Protein AF-A0AAX6F4Q5-F1 (afdb_monomer)

pLDDT: mean 79.51, std 13.29, range [35.69, 92.69]

Mean predicted aligned error: 9.05 Å

Organism: Iris pallida (NCBI:txid29817)

Sequence (164 aa):
MAPLVPSSQPWVEKYRPRQVKDVAHQEEVVRVLTNTLETANCPHMLFYGPPGTGKTTTALAIAHQLFGPELYRSRVLELNASDDRGINVVRTKIKDFAGVQVAISGAHQGYPCPPFKIIILDEADSMTEDAQNALRRTMETHSKVTRFFFHLQLYQQDYRATSF

Solvent-accessible surface area (backbone atoms only — not comparable to full-atom values): 9710 Å² total; per-residue (Å²): 138,86,84,76,82,80,76,89,64,55,64,73,69,74,67,50,45,63,44,52,87,61,53,78,96,40,68,68,60,36,52,56,50,51,54,28,60,74,66,57,62,65,70,70,44,79,37,72,43,57,84,90,73,48,52,70,45,46,57,50,10,48,50,39,55,31,39,31,87,80,42,27,75,82,34,46,46,81,43,51,39,71,78,55,73,41,62,66,54,52,54,48,55,51,50,55,60,59,66,58,81,78,89,68,67,46,77,54,98,91,16,54,24,49,70,53,30,40,38,37,33,36,45,50,76,65,49,52,68,71,45,52,59,56,44,52,57,50,48,68,76,35,50,82,46,34,30,48,37,37,32,36,71,48,66,89,79,79,84,74,77,72,79,130

Foldseek 3Di:
DDDDDDPPDPVCVVQLDQALVSQPPCVVLSVVLVVCQVVVPDAAAEQEDAPPNCRVSNVNNSLCQAQPPPCSVLQEAEDECVVQVDLVSLLVVLLVSLPDFDPDAQDDPNGHHHQAGEYEYEQCVPDDPVSVVSVVVVCVVSVVHYHYYYYHHDDPPPPPPPDD

Secondary structure (DSSP, 8-state):
----------HHHHT---SGGGSTT-HHHHHHHHHHHHHT----EEEEESTTSSHHHHHHHHHHHHHHHHHHHHHEEEEETTTS--HHHHHHHHHHHHHS-----EEETTEEE-S-EEEEEETGGGS-HHHHHHHHHHHHHHTTTEEEEEEEE-----------

Radius of gyration: 17.91 Å; Cα contacts (8 Å, |Δi|>4): 205; chains: 1; bounding box: 63×55×36 Å

Structure (mmCIF, N/CA/C/O backbone):
data_AF-A0AAX6F4Q5-F1
#
_entry.id   AF-A0AAX6F4Q5-F1
#
loop_
_atom_site.group_PDB
_atom_site.id
_atom_site.type_symbol
_atom_site.label_atom_id
_atom_site.label_alt_id
_atom_site.label_comp_id
_atom_site.label_asym_id
_atom_site.label_entity_id
_atom_site.label_seq_id
_atom_site.pdbx_PDB_ins_code
_atom_site.Cartn_x
_atom_site.Cartn_y
_atom_site.Cartn_z
_atom_site.occupancy
_atom_site.B_iso_or_equiv
_atom_site.auth_seq_id
_atom_site.auth_comp_id
_atom_site.auth_asym_id
_atom_site.auth_atom_id
_atom_site.pdbx_PDB_model_num
ATOM 1 N N . MET A 1 1 ? 21.944 -40.383 -3.863 1.00 40.75 1 MET A N 1
ATOM 2 C CA . MET A 1 1 ? 21.969 -39.517 -2.666 1.00 40.75 1 MET A CA 1
ATOM 3 C C . MET A 1 1 ? 21.110 -38.304 -2.986 1.00 40.75 1 MET A C 1
ATOM 5 O O . MET A 1 1 ? 21.577 -37.412 -3.676 1.00 40.75 1 MET A O 1
ATOM 9 N N . ALA A 1 2 ? 19.819 -38.358 -2.654 1.00 45.97 2 ALA A N 1
ATOM 10 C CA . ALA A 1 2 ? 18.852 -37.314 -2.997 1.00 45.97 2 ALA A CA 1
ATOM 11 C C . ALA A 1 2 ? 18.654 -36.381 -1.793 1.00 45.97 2 ALA A C 1
ATOM 13 O O . ALA A 1 2 ? 18.316 -36.879 -0.718 1.00 45.97 2 ALA A O 1
ATOM 14 N N . PRO A 1 3 ? 18.860 -35.066 -1.941 1.00 54.22 3 PRO A N 1
ATOM 15 C CA . PRO A 1 3 ? 18.475 -34.089 -0.926 1.00 54.22 3 PRO A CA 1
ATOM 16 C C . PRO A 1 3 ? 17.393 -33.164 -1.568 1.00 54.22 3 PRO A C 1
ATOM 18 O O . PRO A 1 3 ? 17.427 -32.929 -2.770 1.00 54.22 3 PRO A O 1
ATOM 21 N N . LEU A 1 4 ? 16.348 -32.615 -0.944 1.00 52.50 4 LEU A N 1
ATOM 22 C CA . LEU A 1 4 ? 15.902 -32.414 0.433 1.00 52.50 4 LEU A CA 1
ATOM 23 C C . LEU A 1 4 ? 14.371 -32.210 0.387 1.00 52.50 4 LEU A C 1
ATOM 25 O O . LEU A 1 4 ? 13.851 -31.726 -0.613 1.00 52.50 4 LEU A O 1
ATOM 29 N N . VAL A 1 5 ? 13.693 -32.577 1.477 1.00 56.72 5 VAL A N 1
ATOM 30 C CA . VAL A 1 5 ? 12.383 -32.110 1.986 1.00 56.72 5 VAL A CA 1
ATOM 31 C C . VAL A 1 5 ? 11.554 -31.221 1.029 1.00 56.72 5 VAL A C 1
ATOM 33 O O . VAL A 1 5 ? 11.978 -30.098 0.746 1.00 56.72 5 VAL A O 1
ATOM 36 N N . PRO A 1 6 ? 10.343 -31.631 0.587 1.00 54.91 6 PRO A N 1
ATOM 37 C CA . PRO A 1 6 ? 9.461 -30.707 -0.116 1.00 54.91 6 PRO A CA 1
ATOM 38 C C . PRO A 1 6 ? 9.148 -29.564 0.847 1.00 54.91 6 PRO A C 1
ATOM 40 O O . PRO A 1 6 ? 8.650 -29.813 1.946 1.00 54.91 6 PRO A O 1
ATOM 43 N N . SER A 1 7 ? 9.473 -28.322 0.473 1.00 62.22 7 SER A N 1
ATOM 44 C CA . SER A 1 7 ? 9.032 -27.175 1.259 1.00 62.22 7 SER A CA 1
ATOM 45 C C . SER A 1 7 ? 7.522 -27.319 1.422 1.00 62.22 7 SER A C 1
ATOM 47 O O . SER A 1 7 ? 6.782 -27.413 0.440 1.00 62.22 7 SER A O 1
ATOM 49 N N . SER A 1 8 ? 7.051 -27.421 2.663 1.00 75.56 8 SER A N 1
ATOM 50 C CA . SER A 1 8 ? 5.633 -27.570 2.999 1.00 75.56 8 SER A CA 1
ATOM 51 C C . SER A 1 8 ? 4.881 -26.254 2.775 1.00 75.56 8 SER A C 1
ATOM 53 O O . SER A 1 8 ? 4.042 -25.858 3.580 1.00 75.56 8 SER A O 1
ATOM 55 N N . GLN A 1 9 ? 5.249 -25.519 1.724 1.00 76.81 9 GLN A N 1
ATOM 56 C CA . GLN A 1 9 ? 4.673 -24.238 1.388 1.00 76.81 9 GLN A CA 1
ATOM 57 C C . GLN A 1 9 ? 3.264 -24.486 0.840 1.00 76.81 9 GLN A C 1
ATOM 59 O O . GLN A 1 9 ? 3.116 -25.207 -0.157 1.00 76.81 9 GLN A O 1
ATOM 64 N N . PRO A 1 10 ? 2.230 -23.889 1.457 1.00 84.56 10 PRO A N 1
ATOM 65 C CA . PRO A 1 10 ? 0.877 -23.952 0.934 1.00 84.56 10 PRO A CA 1
ATOM 66 C C . PRO A 1 10 ? 0.851 -23.498 -0.526 1.00 84.56 10 PRO A C 1
ATOM 68 O O . PRO A 1 10 ? 1.516 -22.528 -0.900 1.00 84.56 10 PRO A O 1
ATOM 71 N N . TRP A 1 11 ? 0.070 -24.180 -1.363 1.00 85.00 11 TRP A N 1
ATOM 72 C CA . TRP A 1 11 ? -0.013 -23.855 -2.791 1.00 85.00 11 TRP A CA 1
ATOM 73 C C . TRP A 1 11 ? -0.468 -22.417 -3.034 1.00 85.00 11 TRP A C 1
ATOM 75 O O . TRP A 1 11 ? -0.004 -21.785 -3.976 1.00 85.00 11 TRP A O 1
ATOM 85 N N . VAL A 1 12 ? -1.294 -21.884 -2.135 1.00 82.12 12 VAL A N 1
ATOM 86 C CA . VAL A 1 12 ? -1.736 -20.485 -2.142 1.00 82.12 12 VAL A CA 1
ATOM 87 C C . VAL A 1 12 ? -0.547 -19.520 -2.183 1.00 82.12 12 VAL A C 1
ATOM 89 O O . VAL A 1 12 ? -0.541 -18.596 -2.987 1.00 82.12 12 VAL A O 1
ATOM 92 N N . GLU A 1 13 ? 0.499 -19.772 -1.392 1.00 79.88 13 GLU A N 1
ATOM 93 C CA . GLU A 1 13 ? 1.709 -18.942 -1.394 1.00 79.88 13 GLU A CA 1
ATOM 94 C C . GLU A 1 13 ? 2.645 -19.276 -2.551 1.00 79.88 13 GLU A C 1
ATOM 96 O O . GLU A 1 13 ? 3.282 -18.393 -3.124 1.00 79.88 13 GLU A O 1
ATOM 101 N N . LYS A 1 14 ? 2.723 -20.558 -2.920 1.00 82.19 14 LYS A N 1
ATOM 102 C CA . LYS A 1 14 ? 3.579 -21.016 -4.018 1.00 82.19 14 LYS A CA 1
ATOM 103 C C . LYS A 1 14 ? 3.162 -20.415 -5.364 1.00 82.19 14 LYS A C 1
ATOM 105 O O . LYS A 1 14 ? 4.028 -20.061 -6.161 1.00 82.19 14 LYS A O 1
ATOM 110 N N . TYR A 1 15 ? 1.857 -20.316 -5.606 1.00 83.00 15 TYR A N 1
ATOM 111 C CA . TYR A 1 15 ? 1.275 -19.810 -6.850 1.00 83.00 15 TYR A CA 1
ATOM 112 C C . TYR A 1 15 ? 0.780 -18.365 -6.740 1.00 83.00 15 TYR A C 1
ATOM 114 O O . TYR A 1 15 ? 0.134 -17.888 -7.669 1.00 83.00 15 TYR A O 1
ATOM 122 N N . ARG A 1 16 ? 1.086 -17.655 -5.642 1.00 84.12 16 ARG A N 1
ATOM 123 C CA . ARG A 1 16 ? 0.735 -16.241 -5.477 1.00 84.12 16 ARG A CA 1
ATOM 124 C C . ARG A 1 16 ? 1.338 -15.426 -6.641 1.00 84.12 16 ARG A C 1
ATOM 126 O O . ARG A 1 16 ? 2.566 -15.416 -6.784 1.00 84.12 16 ARG A O 1
ATOM 133 N N . PRO A 1 17 ? 0.511 -14.748 -7.459 1.00 84.19 17 PRO A N 1
ATOM 134 C CA . PRO A 1 17 ? 0.971 -13.895 -8.552 1.00 84.19 17 PRO A CA 1
ATOM 135 C C . PRO A 1 17 ? 2.052 -12.900 -8.116 1.00 84.19 17 PRO A C 1
ATOM 137 O O . PRO A 1 17 ? 1.918 -12.241 -7.085 1.00 84.19 17 PRO A O 1
ATOM 140 N N . ARG A 1 18 ? 3.125 -12.789 -8.910 1.00 81.50 18 ARG A N 1
ATOM 141 C CA . ARG A 1 18 ? 4.235 -11.843 -8.665 1.00 81.50 18 ARG A CA 1
ATOM 142 C C . ARG A 1 18 ? 4.242 -10.665 -9.629 1.00 81.50 18 ARG A C 1
ATOM 144 O O . ARG A 1 18 ? 4.909 -9.669 -9.367 1.00 81.50 18 ARG A O 1
ATOM 151 N N . GLN A 1 19 ? 3.535 -10.789 -10.747 1.00 84.62 19 GLN A N 1
ATOM 152 C CA . GLN A 1 19 ? 3.384 -9.740 -11.742 1.00 84.62 19 GLN A CA 1
ATOM 153 C C . GLN A 1 19 ? 1.919 -9.344 -11.829 1.00 84.62 19 GLN A C 1
ATOM 155 O O . GLN A 1 19 ? 1.036 -10.187 -11.686 1.00 84.62 19 GLN A O 1
ATOM 160 N N . VAL A 1 20 ? 1.660 -8.070 -12.119 1.00 83.44 20 VAL A N 1
ATOM 161 C CA . VAL A 1 20 ? 0.289 -7.569 -12.285 1.00 83.44 20 VAL A CA 1
ATOM 162 C C . VAL A 1 20 ? -0.451 -8.347 -13.380 1.00 83.44 20 VAL A C 1
ATOM 164 O O . VAL A 1 20 ? -1.611 -8.693 -13.207 1.00 83.44 20 VAL A O 1
ATOM 167 N N . LYS A 1 21 ? 0.239 -8.726 -14.462 1.00 84.06 21 LYS A N 1
ATOM 168 C CA . LYS A 1 21 ? -0.327 -9.527 -15.562 1.00 84.06 21 LYS A CA 1
ATOM 169 C C . LYS A 1 21 ? -0.772 -10.942 -15.160 1.00 84.06 21 LYS A C 1
ATOM 171 O O . LYS A 1 21 ? -1.552 -11.553 -15.879 1.00 84.06 21 LYS A O 1
ATOM 176 N N . ASP A 1 22 ? -0.244 -11.467 -14.054 1.00 83.75 22 ASP A N 1
ATOM 1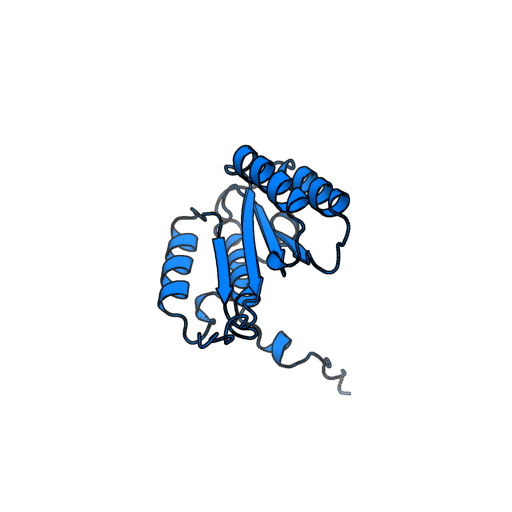77 C CA . ASP A 1 22 ? -0.547 -12.818 -13.572 1.00 83.75 22 ASP A CA 1
ATOM 178 C C . ASP A 1 22 ? -1.825 -12.825 -12.701 1.00 83.75 22 ASP A C 1
ATOM 180 O O . ASP A 1 22 ? -2.282 -13.884 -12.270 1.00 83.75 22 ASP A O 1
ATOM 184 N N . VAL A 1 23 ? -2.406 -11.649 -12.417 1.00 81.94 23 VAL A N 1
ATOM 185 C CA . VAL A 1 23 ? -3.674 -11.513 -11.692 1.00 81.94 23 VAL A CA 1
ATOM 186 C C . VAL A 1 23 ? -4.826 -11.884 -12.627 1.00 81.94 23 VAL A C 1
ATOM 188 O O . VAL A 1 23 ? -5.130 -11.182 -13.590 1.00 81.94 23 VAL A O 1
ATOM 191 N N . ALA A 1 24 ? -5.475 -13.012 -12.343 1.00 76.19 24 ALA A N 1
ATOM 192 C CA . ALA A 1 24 ? -6.562 -13.524 -13.164 1.00 76.19 24 ALA A CA 1
ATOM 193 C C . ALA A 1 24 ? -7.853 -12.694 -13.019 1.00 76.19 24 ALA A C 1
ATOM 195 O O . ALA A 1 24 ? -8.189 -12.219 -11.935 1.00 76.19 24 ALA A O 1
ATOM 196 N N . HIS A 1 25 ? -8.614 -12.596 -14.114 1.00 69.81 25 HIS A N 1
ATOM 197 C CA . HIS A 1 25 ? -9.995 -12.085 -14.156 1.00 69.81 25 HIS A CA 1
ATOM 198 C C . HIS A 1 25 ? -10.209 -10.621 -13.719 1.00 69.81 25 HIS A C 1
ATOM 200 O O .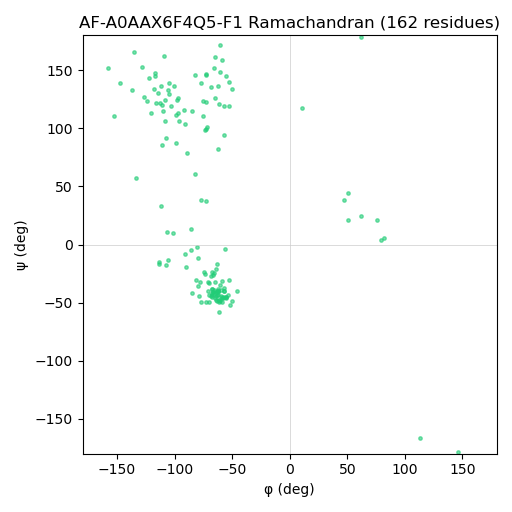 HIS A 1 25 ? -11.317 -10.254 -13.335 1.00 69.81 25 HIS A O 1
ATOM 206 N N . GLN A 1 26 ? -9.184 -9.765 -13.807 1.00 77.56 26 GLN A N 1
ATOM 207 C CA . GLN A 1 26 ? -9.291 -8.331 -13.495 1.00 77.56 26 GLN A CA 1
ATOM 208 C C . GLN A 1 26 ? -8.636 -7.453 -14.573 1.00 77.56 26 GLN A C 1
ATOM 210 O O . GLN A 1 26 ? -7.738 -6.666 -14.289 1.00 77.56 26 GLN A O 1
ATOM 215 N N . GLU A 1 27 ? -9.077 -7.578 -15.827 1.00 79.81 27 GLU A N 1
ATOM 216 C CA . GLU A 1 27 ? -8.443 -6.913 -16.982 1.00 79.81 27 GLU A CA 1
ATOM 217 C C . GLU A 1 27 ? -8.359 -5.386 -16.848 1.00 79.81 27 GLU A C 1
ATOM 219 O O . GLU A 1 27 ? -7.344 -4.782 -17.192 1.00 79.81 27 GLU A O 1
ATOM 224 N N . GLU A 1 28 ? -9.400 -4.749 -16.312 1.00 83.44 28 GLU A N 1
ATOM 225 C CA . GLU A 1 28 ? -9.406 -3.302 -16.100 1.00 83.44 28 GLU A CA 1
ATOM 226 C C . GLU A 1 28 ? -8.400 -2.865 -15.030 1.00 83.44 28 GLU A C 1
ATOM 228 O O . GLU A 1 28 ? -7.652 -1.910 -15.244 1.00 83.44 28 GLU A O 1
ATOM 233 N N . VAL A 1 29 ? -8.334 -3.591 -13.911 1.00 83.88 29 VAL A N 1
ATOM 234 C CA . VAL A 1 29 ? -7.375 -3.321 -12.833 1.00 83.88 29 VAL A CA 1
ATOM 235 C C . VAL A 1 29 ? -5.958 -3.510 -13.363 1.00 83.88 29 VAL A C 1
ATOM 237 O O . VAL A 1 29 ? -5.135 -2.607 -13.242 1.00 83.88 29 VAL A O 1
ATOM 240 N N . VAL A 1 30 ? -5.695 -4.628 -14.043 1.00 85.38 30 VAL A N 1
ATOM 241 C CA . VAL A 1 30 ? -4.402 -4.908 -14.680 1.00 85.38 30 VAL A CA 1
ATOM 242 C C . VAL A 1 30 ? -4.014 -3.787 -15.641 1.00 85.38 30 VAL A C 1
ATOM 244 O O . VAL A 1 30 ? -2.892 -3.298 -15.571 1.00 85.38 30 VAL A O 1
ATOM 247 N N . ARG A 1 31 ? -4.938 -3.305 -16.479 1.00 85.94 31 ARG A N 1
ATOM 248 C CA . ARG A 1 31 ? -4.686 -2.198 -17.413 1.00 85.94 31 ARG A CA 1
ATOM 249 C C . ARG A 1 31 ? -4.304 -0.900 -16.696 1.00 85.94 31 ARG A C 1
ATOM 251 O O . ARG A 1 31 ? -3.311 -0.273 -17.059 1.00 85.94 31 ARG A O 1
ATOM 258 N N . VAL A 1 32 ? -5.066 -0.491 -15.679 1.00 86.44 32 VAL A N 1
ATOM 259 C CA . VAL A 1 32 ? -4.789 0.739 -14.907 1.00 86.44 32 VAL A CA 1
ATOM 260 C C . VAL A 1 32 ? -3.442 0.647 -14.189 1.00 86.44 32 VAL A C 1
ATOM 262 O O . VAL A 1 32 ? -2.670 1.611 -14.158 1.00 86.44 32 VAL A O 1
ATOM 265 N N . LEU A 1 33 ? -3.134 -0.522 -13.636 1.00 86.25 33 LEU A N 1
ATOM 266 C CA . LEU A 1 33 ? -1.884 -0.768 -12.932 1.00 86.25 33 LEU A CA 1
ATOM 267 C C . LEU A 1 33 ? -0.683 -0.816 -13.877 1.00 86.25 33 LEU A C 1
ATOM 269 O O . LEU A 1 33 ? 0.342 -0.220 -13.558 1.00 86.25 33 LEU A O 1
ATOM 273 N N . THR A 1 34 ? -0.811 -1.424 -15.056 1.00 86.06 34 THR A N 1
ATOM 274 C CA . THR A 1 34 ? 0.235 -1.384 -16.089 1.00 86.06 34 THR A CA 1
ATOM 275 C C . THR A 1 34 ? 0.546 0.054 -16.498 1.00 86.06 34 THR A C 1
ATOM 277 O O . THR A 1 34 ? 1.705 0.459 -16.463 1.00 86.06 34 THR A O 1
ATOM 280 N N . ASN A 1 35 ? -0.477 0.878 -16.747 1.00 86.44 35 ASN A N 1
ATOM 281 C CA . ASN A 1 35 ? -0.275 2.300 -17.053 1.00 86.44 35 ASN A CA 1
ATOM 282 C C . ASN A 1 35 ? 0.417 3.049 -15.898 1.00 86.44 35 ASN A C 1
ATOM 284 O O . ASN A 1 35 ? 1.219 3.962 -16.109 1.00 86.44 35 ASN A O 1
ATOM 288 N N . THR A 1 36 ? 0.119 2.664 -14.655 1.00 85.12 36 THR A N 1
ATOM 289 C CA . THR A 1 36 ? 0.752 3.241 -13.462 1.00 85.12 36 THR A CA 1
ATOM 290 C C . THR A 1 36 ? 2.240 2.883 -13.375 1.00 85.12 36 THR A C 1
ATOM 292 O O . THR A 1 36 ? 3.052 3.726 -12.986 1.00 85.12 36 THR A O 1
ATOM 295 N N . LEU A 1 37 ? 2.607 1.656 -13.755 1.00 84.50 37 LEU A N 1
ATOM 296 C CA . LEU A 1 37 ? 3.998 1.199 -13.809 1.00 84.50 37 LEU A CA 1
ATOM 297 C C . LEU A 1 37 ? 4.794 1.937 -14.892 1.00 84.50 37 LEU A C 1
ATOM 299 O O . LEU A 1 37 ? 5.929 2.334 -14.642 1.00 84.50 37 LEU A O 1
ATOM 303 N N . GLU A 1 38 ? 4.192 2.164 -16.061 1.00 84.12 38 GLU A N 1
ATOM 304 C CA . GLU A 1 38 ? 4.833 2.862 -17.185 1.00 84.12 38 GLU A CA 1
ATOM 305 C C . GLU A 1 38 ? 5.042 4.353 -16.910 1.00 84.12 38 GLU A C 1
ATOM 307 O O . GLU A 1 38 ? 6.108 4.904 -17.176 1.00 84.12 38 GLU A O 1
ATOM 312 N N . THR A 1 39 ? 4.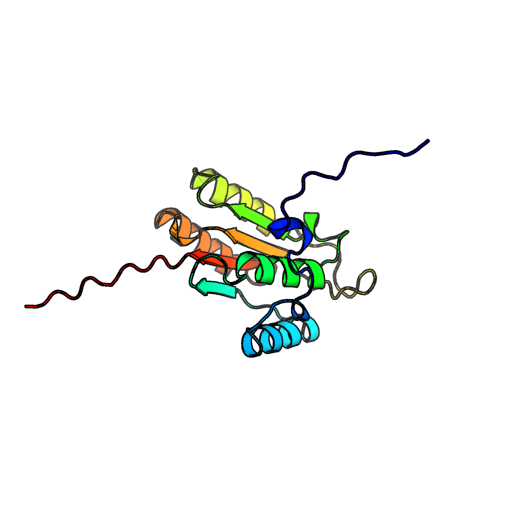033 5.016 -16.341 1.00 82.3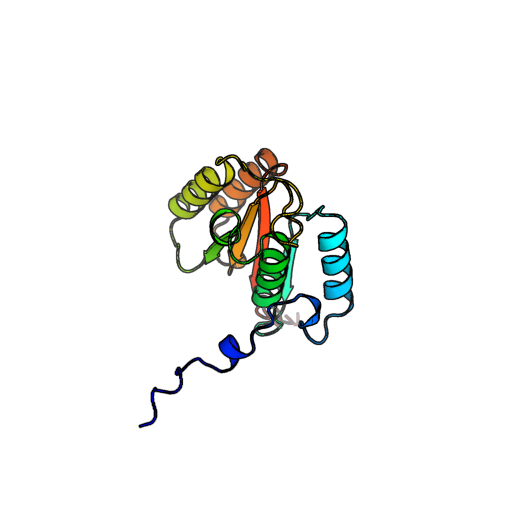8 39 THR A N 1
ATOM 313 C CA . THR A 1 39 ? 4.098 6.455 -16.033 1.00 82.38 39 THR A CA 1
ATOM 314 C C . THR A 1 39 ? 4.862 6.761 -14.747 1.00 82.38 39 THR A C 1
ATOM 316 O O . THR A 1 39 ? 5.136 7.928 -14.463 1.00 82.38 39 THR A O 1
ATOM 319 N N . ALA A 1 40 ? 5.173 5.735 -13.946 1.00 75.56 40 ALA A N 1
ATOM 320 C CA . ALA A 1 40 ? 5.773 5.846 -12.619 1.00 75.56 40 ALA A CA 1
ATOM 321 C C . ALA A 1 40 ? 5.036 6.834 -11.685 1.00 75.56 40 ALA A C 1
ATOM 323 O O . ALA A 1 40 ? 5.597 7.316 -10.698 1.00 75.56 40 ALA A O 1
ATOM 324 N N . ASN A 1 41 ? 3.765 7.134 -11.976 1.00 80.88 41 ASN A N 1
ATOM 325 C CA . ASN A 1 41 ? 2.925 8.042 -11.208 1.00 80.88 41 ASN A CA 1
ATOM 326 C C . ASN A 1 41 ? 1.823 7.248 -10.508 1.00 80.88 41 ASN A C 1
ATOM 328 O O . ASN A 1 41 ? 0.715 7.099 -11.013 1.00 80.88 41 ASN A O 1
ATOM 332 N N . CYS A 1 42 ? 2.142 6.728 -9.326 1.00 85.88 42 CYS A N 1
ATOM 333 C CA . CYS A 1 42 ? 1.247 5.845 -8.588 1.00 85.88 42 CYS A CA 1
ATOM 334 C C . CYS A 1 42 ? 0.423 6.596 -7.542 1.00 85.88 42 CYS A C 1
ATOM 336 O O . CYS A 1 42 ? 0.991 6.945 -6.509 1.00 85.88 42 CYS A O 1
ATOM 338 N N . PRO A 1 43 ? -0.888 6.846 -7.726 1.00 90.12 43 PRO A N 1
ATOM 339 C CA . PRO A 1 43 ? -1.728 7.468 -6.698 1.00 90.12 43 PRO A CA 1
ATOM 340 C C . PRO A 1 43 ? -1.794 6.628 -5.411 1.00 90.12 43 PRO A C 1
ATOM 342 O O . PRO A 1 43 ? -1.305 5.500 -5.351 1.00 90.12 43 PRO A O 1
ATOM 345 N N . HIS A 1 44 ? -2.395 7.188 -4.359 1.00 91.25 44 HIS A N 1
ATOM 346 C CA . HIS A 1 44 ? -2.882 6.355 -3.259 1.00 91.25 44 HIS A CA 1
ATOM 347 C C . HIS A 1 44 ? -3.956 5.409 -3.806 1.00 91.25 44 HIS A C 1
ATOM 349 O O . HIS A 1 44 ? -4.793 5.837 -4.602 1.00 91.25 44 HIS A O 1
ATOM 355 N N . MET A 1 45 ? -3.913 4.138 -3.418 1.00 91.25 45 MET A N 1
ATOM 356 C CA . MET A 1 45 ? -4.809 3.111 -3.953 1.00 91.25 45 MET A CA 1
ATOM 357 C C . MET A 1 45 ? -5.609 2.457 -2.836 1.00 91.25 45 MET A C 1
ATOM 359 O O . MET A 1 45 ? -5.103 2.237 -1.734 1.00 91.25 45 MET A O 1
ATOM 363 N N . LEU A 1 46 ? -6.859 2.134 -3.151 1.00 90.81 46 LEU A N 1
ATOM 364 C CA . LEU A 1 46 ? -7.769 1.415 -2.277 1.00 90.81 46 LEU A CA 1
ATOM 365 C C . LEU A 1 46 ? -8.203 0.127 -2.971 1.00 90.81 46 LEU A C 1
ATOM 367 O O . LEU A 1 46 ? -8.915 0.167 -3.974 1.00 90.81 46 LEU A O 1
ATOM 371 N N . PHE A 1 47 ? -7.784 -1.008 -2.427 1.00 89.00 47 PHE A N 1
ATOM 372 C CA . PHE A 1 47 ? -8.172 -2.332 -2.886 1.00 89.00 47 PHE A CA 1
ATOM 373 C C . PHE A 1 47 ? -9.286 -2.857 -1.981 1.00 89.00 47 PHE A C 1
ATOM 375 O O . PHE A 1 47 ? -9.050 -3.174 -0.817 1.00 89.00 47 PHE A O 1
ATOM 382 N N . TYR A 1 48 ? -10.501 -2.974 -2.510 1.00 88.56 48 TYR A N 1
ATOM 383 C CA . TYR A 1 48 ? -11.668 -3.440 -1.758 1.00 88.56 48 TYR A CA 1
ATOM 384 C C . TYR A 1 48 ? -12.390 -4.575 -2.490 1.00 88.56 48 TYR A C 1
ATOM 386 O O . TYR A 1 48 ? -12.297 -4.706 -3.710 1.00 88.56 48 TYR A O 1
ATOM 394 N N . GLY A 1 49 ? -13.073 -5.438 -1.736 1.00 85.69 49 GLY A N 1
ATOM 395 C CA . GLY A 1 49 ? -13.839 -6.563 -2.283 1.00 85.69 49 GLY A CA 1
ATOM 396 C C . GLY A 1 49 ? -13.854 -7.808 -1.387 1.00 85.69 49 GLY A C 1
ATOM 397 O O . GLY A 1 49 ? -13.253 -7.797 -0.308 1.00 85.69 49 GLY A O 1
ATOM 398 N N . PRO A 1 50 ? -14.511 -8.894 -1.834 1.00 83.25 50 PRO A N 1
ATOM 399 C CA . PRO A 1 50 ? -14.599 -10.150 -1.087 1.00 83.25 50 PRO A CA 1
ATOM 400 C C . PRO A 1 50 ? -13.222 -10.772 -0.781 1.00 83.25 50 PRO A C 1
ATOM 402 O O . PRO A 1 50 ? -12.234 -10.461 -1.460 1.00 83.25 50 PRO A O 1
ATOM 405 N N . PRO A 1 51 ? -13.111 -11.657 0.224 1.00 82.44 51 PRO A N 1
ATOM 406 C CA . PRO A 1 51 ? -11.887 -12.419 0.457 1.00 82.44 51 PRO A CA 1
ATOM 407 C C . PRO A 1 51 ? -11.535 -13.297 -0.752 1.00 82.44 51 PRO A C 1
ATOM 409 O O . PRO A 1 51 ? -12.407 -13.760 -1.482 1.00 82.44 51 PRO A O 1
ATOM 412 N N . GLY A 1 52 ? -10.237 -13.523 -0.975 1.00 81.12 52 GLY A N 1
ATOM 413 C CA . GLY A 1 52 ? -9.755 -14.402 -2.047 1.00 81.12 52 GLY A CA 1
ATOM 414 C C . GLY A 1 52 ? -9.746 -13.800 -3.459 1.00 81.12 52 GLY A C 1
ATOM 415 O O . GLY A 1 52 ? -9.357 -14.486 -4.395 1.00 81.12 52 GLY A O 1
ATOM 416 N N . THR A 1 53 ? -10.092 -12.520 -3.638 1.00 83.31 53 THR A N 1
ATOM 417 C CA . THR A 1 53 ? -10.083 -11.849 -4.958 1.00 83.31 53 THR A CA 1
ATOM 418 C C . THR A 1 53 ? -8.724 -11.266 -5.369 1.00 83.31 53 THR A C 1
ATOM 420 O O . THR A 1 53 ? -8.645 -10.476 -6.303 1.00 83.31 53 THR A O 1
ATOM 423 N N . GLY A 1 54 ? -7.634 -11.618 -4.680 1.00 83.88 54 GLY A N 1
ATOM 424 C CA . GLY A 1 54 ? -6.278 -11.209 -5.074 1.00 83.88 54 GLY A CA 1
ATOM 425 C C . GLY A 1 54 ? -5.911 -9.752 -4.765 1.00 83.88 54 GLY A C 1
ATOM 426 O O . GLY A 1 54 ? -4.976 -9.225 -5.357 1.00 83.88 54 GLY A O 1
ATOM 427 N N . LYS A 1 55 ? -6.601 -9.090 -3.832 1.00 87.94 55 LYS A N 1
ATOM 428 C CA . LYS A 1 55 ? -6.360 -7.681 -3.456 1.00 87.94 55 LYS A CA 1
ATOM 429 C C . LYS A 1 55 ? -4.954 -7.453 -2.892 1.00 87.94 55 LYS A C 1
ATOM 431 O O . LYS A 1 55 ? -4.167 -6.717 -3.485 1.00 87.94 55 LYS A O 1
ATOM 436 N N . THR A 1 56 ? -4.607 -8.167 -1.818 1.00 86.75 56 THR A N 1
ATOM 437 C CA . THR A 1 56 ? -3.263 -8.154 -1.218 1.00 86.75 56 THR A CA 1
ATOM 438 C C . THR A 1 56 ? -2.205 -8.560 -2.241 1.00 86.75 56 THR A C 1
ATOM 440 O O . THR A 1 56 ? -1.193 -7.888 -2.409 1.00 86.75 56 THR A O 1
ATOM 443 N N . THR A 1 57 ? -2.471 -9.621 -3.005 1.00 88.62 57 THR A N 1
ATOM 444 C CA . THR A 1 57 ? -1.595 -10.085 -4.085 1.00 88.62 57 THR A CA 1
ATOM 445 C C . THR A 1 57 ? -1.301 -8.987 -5.106 1.00 88.62 57 THR A C 1
ATOM 447 O O . THR A 1 57 ? -0.148 -8.799 -5.480 1.00 88.62 57 THR A O 1
ATOM 450 N N . THR A 1 58 ? -2.319 -8.245 -5.536 1.00 89.12 58 THR A N 1
ATOM 451 C CA . THR A 1 58 ? -2.184 -7.190 -6.545 1.00 89.12 58 THR A CA 1
ATOM 452 C C . THR A 1 58 ? -1.353 -6.023 -6.015 1.00 89.12 58 THR A C 1
ATOM 454 O O . THR A 1 58 ? -0.425 -5.580 -6.691 1.00 89.12 58 THR A O 1
ATOM 457 N N . ALA A 1 59 ? -1.617 -5.579 -4.781 1.00 89.00 59 ALA A N 1
ATOM 458 C CA . ALA A 1 59 ? -0.841 -4.529 -4.121 1.00 89.00 59 ALA A CA 1
ATOM 459 C C . ALA A 1 59 ? 0.653 -4.896 -4.017 1.00 89.00 59 ALA A C 1
ATOM 461 O O . ALA A 1 59 ? 1.524 -4.096 -4.372 1.00 89.00 59 ALA A O 1
ATOM 462 N N . LEU A 1 60 ? 0.944 -6.132 -3.596 1.00 89.19 60 LEU A N 1
ATOM 463 C CA . LEU A 1 60 ? 2.309 -6.652 -3.486 1.00 89.19 60 LEU A CA 1
ATOM 464 C C . LEU A 1 60 ? 2.980 -6.803 -4.860 1.00 89.19 60 LEU A C 1
ATOM 466 O O . LEU A 1 60 ? 4.151 -6.457 -5.009 1.00 89.19 60 LEU A O 1
ATOM 470 N N . ALA A 1 61 ? 2.255 -7.277 -5.877 1.00 89.00 61 ALA A N 1
ATOM 471 C CA . ALA A 1 61 ? 2.786 -7.456 -7.229 1.00 89.00 61 ALA A CA 1
ATOM 472 C C . ALA A 1 61 ? 3.239 -6.125 -7.853 1.00 89.00 61 ALA A C 1
ATOM 474 O O . ALA A 1 61 ? 4.337 -6.052 -8.405 1.00 89.00 61 ALA A O 1
ATOM 475 N N . ILE A 1 62 ? 2.448 -5.053 -7.709 1.00 89.62 62 ILE A N 1
ATOM 476 C CA . ILE A 1 62 ? 2.838 -3.706 -8.166 1.00 89.62 62 ILE A CA 1
ATOM 477 C C . ILE A 1 62 ? 4.092 -3.238 -7.424 1.00 89.62 62 ILE A C 1
ATOM 479 O O . ILE A 1 62 ? 5.040 -2.758 -8.043 1.00 89.62 62 ILE A O 1
ATOM 483 N N . ALA A 1 63 ? 4.115 -3.385 -6.097 1.00 89.94 63 ALA A N 1
ATOM 484 C CA . ALA A 1 63 ? 5.236 -2.941 -5.277 1.00 89.94 63 ALA A CA 1
ATOM 485 C C . ALA A 1 63 ? 6.537 -3.686 -5.634 1.00 89.94 63 ALA A C 1
ATOM 487 O O . ALA A 1 63 ? 7.604 -3.074 -5.726 1.00 89.94 63 ALA A O 1
ATOM 488 N N . HIS A 1 64 ? 6.446 -4.987 -5.925 1.00 89.19 64 HIS A N 1
ATOM 489 C CA . HIS A 1 64 ? 7.558 -5.775 -6.453 1.00 89.19 64 HIS A CA 1
ATOM 490 C C . HIS A 1 64 ? 8.007 -5.311 -7.841 1.00 89.19 64 HIS A C 1
ATOM 492 O O . HIS A 1 64 ? 9.210 -5.246 -8.088 1.00 89.19 64 HIS A O 1
ATOM 498 N N . GLN A 1 65 ? 7.079 -4.967 -8.736 1.00 88.50 65 GLN A N 1
ATOM 499 C CA . GLN A 1 65 ? 7.416 -4.494 -10.081 1.00 88.50 65 GLN A CA 1
ATOM 500 C C . GLN A 1 65 ? 7.980 -3.069 -10.111 1.00 88.50 65 GLN A C 1
ATOM 502 O O . GLN A 1 65 ? 8.742 -2.756 -11.018 1.00 88.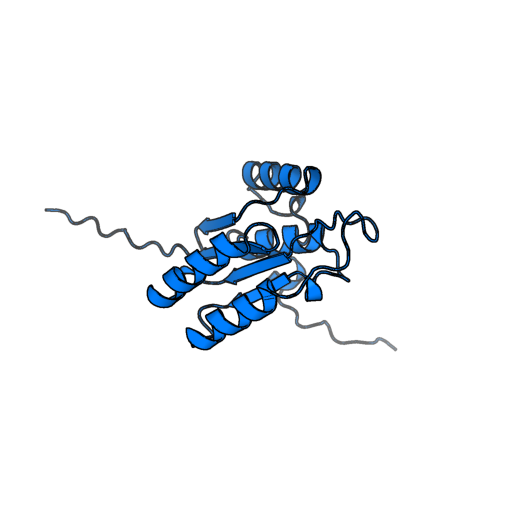50 65 GLN A O 1
ATOM 507 N N . LEU A 1 66 ? 7.670 -2.221 -9.129 1.00 87.69 66 LEU A N 1
ATOM 508 C CA . LEU A 1 66 ? 8.274 -0.890 -9.006 1.00 87.69 66 LEU A CA 1
ATOM 509 C C . LEU A 1 66 ? 9.684 -0.953 -8.401 1.00 87.69 66 LEU A C 1
ATOM 511 O O . LEU A 1 66 ? 10.614 -0.298 -8.861 1.00 87.69 66 LEU A O 1
ATOM 515 N N . PHE A 1 67 ? 9.888 -1.736 -7.345 1.00 87.88 67 PHE A N 1
ATOM 516 C CA . PHE A 1 67 ? 11.135 -1.641 -6.575 1.00 87.88 67 PHE A CA 1
ATOM 517 C C . PHE A 1 67 ? 12.110 -2.797 -6.800 1.00 87.88 67 PHE A C 1
ATOM 519 O O . PHE A 1 67 ? 13.275 -2.696 -6.414 1.00 87.88 67 PHE A O 1
ATOM 526 N N . GLY A 1 68 ? 11.665 -3.886 -7.426 1.00 87.00 68 GLY A N 1
ATOM 527 C CA . GLY A 1 68 ? 12.463 -5.100 -7.558 1.00 87.00 68 GLY A CA 1
ATOM 528 C C . GLY A 1 68 ? 12.813 -5.724 -6.196 1.00 87.00 68 GLY A C 1
ATOM 529 O O . GLY A 1 68 ? 12.459 -5.198 -5.142 1.00 87.00 68 GLY A O 1
ATOM 530 N N . PRO A 1 69 ? 13.513 -6.868 -6.169 1.00 85.88 69 PRO A N 1
ATOM 531 C CA . PRO A 1 69 ? 13.793 -7.597 -4.929 1.00 85.88 69 PRO A CA 1
ATOM 532 C C . PRO A 1 69 ? 14.762 -6.873 -3.977 1.00 85.88 69 PRO A C 1
ATOM 534 O O . PRO A 1 69 ? 14.695 -7.089 -2.768 1.00 85.88 69 PRO A O 1
ATOM 537 N N . GLU A 1 70 ? 15.648 -6.020 -4.500 1.00 85.19 70 GLU A N 1
ATOM 538 C CA . GLU A 1 70 ? 16.676 -5.323 -3.713 1.00 85.19 70 GLU A CA 1
ATOM 539 C C . GLU A 1 70 ? 16.091 -4.149 -2.914 1.00 85.19 70 GLU A C 1
ATOM 541 O O . GLU A 1 70 ? 16.307 -4.046 -1.706 1.00 85.19 70 GLU A O 1
ATOM 546 N N . LEU A 1 71 ? 15.305 -3.282 -3.568 1.00 86.56 71 LEU A N 1
ATOM 547 C CA . LEU A 1 71 ? 14.756 -2.076 -2.940 1.00 86.56 71 LEU A CA 1
ATOM 548 C C . LEU A 1 71 ? 13.383 -2.302 -2.302 1.00 86.56 71 LEU A C 1
ATOM 550 O O . LEU A 1 71 ? 12.902 -1.423 -1.590 1.00 86.56 71 LEU A O 1
ATOM 554 N N . TYR A 1 72 ? 12.756 -3.466 -2.501 1.00 88.31 72 TYR A N 1
ATOM 555 C CA . TYR A 1 72 ? 11.452 -3.776 -1.909 1.00 88.31 72 TYR A CA 1
ATOM 556 C C . TYR A 1 72 ? 11.438 -3.542 -0.396 1.00 88.31 72 TYR A C 1
ATOM 558 O O . TYR A 1 72 ? 10.612 -2.792 0.109 1.00 88.31 72 TYR A O 1
ATOM 566 N N . ARG A 1 73 ? 12.406 -4.111 0.333 1.00 86.75 73 ARG A N 1
ATOM 567 C CA . ARG A 1 73 ? 12.452 -4.017 1.803 1.00 86.75 73 ARG A CA 1
ATOM 568 C C . ARG A 1 73 ? 12.712 -2.606 2.328 1.00 86.75 73 ARG A C 1
ATOM 570 O O . ARG A 1 73 ? 12.342 -2.312 3.457 1.00 86.75 73 ARG A O 1
ATOM 577 N N . SER A 1 74 ? 13.370 -1.750 1.548 1.00 88.12 74 SER A N 1
ATOM 578 C CA . SER A 1 74 ? 13.650 -0.367 1.953 1.00 88.12 74 SER A CA 1
ATOM 579 C C . SER A 1 74 ? 12.542 0.604 1.547 1.00 88.12 74 SER A C 1
ATOM 581 O O . SER A 1 74 ? 12.449 1.693 2.113 1.00 88.12 74 SER A O 1
ATOM 583 N N . ARG A 1 75 ? 11.697 0.228 0.578 1.00 89.50 75 ARG A N 1
ATOM 584 C CA . ARG A 1 75 ? 10.659 1.098 0.008 1.00 89.50 75 ARG A CA 1
ATOM 585 C C . ARG A 1 75 ? 9.237 0.678 0.297 1.00 89.50 75 ARG A C 1
ATOM 587 O O . ARG A 1 75 ? 8.350 1.502 0.102 1.00 89.50 75 ARG A O 1
ATOM 594 N N . VAL A 1 76 ? 9.021 -0.550 0.746 1.00 92.12 76 VAL A N 1
ATOM 595 C CA . VAL A 1 76 ? 7.701 -1.089 1.051 1.00 92.12 76 VAL A CA 1
ATOM 596 C C . VAL A 1 76 ? 7.631 -1.396 2.534 1.00 92.12 76 VAL A C 1
ATOM 598 O O . VAL A 1 76 ? 8.424 -2.183 3.047 1.00 92.12 76 VAL A O 1
ATOM 601 N N . LEU A 1 77 ? 6.671 -0.775 3.208 1.00 91.00 77 LEU A N 1
ATOM 602 C CA . LEU A 1 77 ? 6.296 -1.113 4.573 1.00 91.00 77 LEU A CA 1
ATOM 603 C C . LEU A 1 77 ? 4.916 -1.764 4.544 1.00 91.00 77 LEU A C 1
ATOM 605 O O . LEU A 1 77 ? 3.940 -1.107 4.199 1.00 91.00 77 LEU A O 1
ATOM 609 N N . GLU A 1 78 ? 4.846 -3.036 4.908 1.00 89.44 78 GLU A N 1
ATOM 610 C CA . GLU A 1 78 ? 3.594 -3.765 5.098 1.00 89.44 78 GLU A CA 1
ATOM 611 C C . GLU A 1 78 ? 3.245 -3.761 6.587 1.00 89.44 78 GLU A C 1
ATOM 613 O O . GLU A 1 78 ? 4.075 -4.126 7.425 1.00 89.44 78 GLU A O 1
ATOM 618 N N . LEU A 1 79 ? 2.039 -3.309 6.920 1.00 86.50 79 LEU A N 1
ATOM 619 C CA . LEU A 1 79 ? 1.494 -3.376 8.270 1.00 86.50 79 LEU A CA 1
ATOM 620 C C . LEU A 1 79 ? 0.136 -4.059 8.202 1.00 86.50 79 LEU A C 1
ATOM 622 O O . LEU A 1 79 ? -0.742 -3.618 7.462 1.00 86.50 79 LEU A O 1
ATOM 626 N N . ASN A 1 80 ? -0.034 -5.097 9.013 1.00 82.44 80 ASN A N 1
ATOM 627 C CA . ASN A 1 80 ? -1.348 -5.647 9.284 1.00 82.44 80 ASN A CA 1
ATOM 628 C C . ASN A 1 80 ? -1.994 -4.842 10.418 1.00 82.44 80 ASN A C 1
ATOM 630 O O . ASN A 1 80 ? -1.483 -4.832 11.544 1.00 82.44 80 ASN A O 1
ATOM 634 N N . ALA A 1 81 ? -3.089 -4.141 10.122 1.00 67.38 81 ALA A N 1
ATOM 635 C CA . ALA A 1 81 ? -3.760 -3.291 11.094 1.00 67.38 81 ALA A CA 1
ATOM 636 C C . ALA A 1 81 ? -4.424 -4.081 12.237 1.00 67.38 81 ALA A C 1
ATOM 638 O O . ALA A 1 81 ? -4.592 -3.520 13.322 1.00 67.38 81 ALA A O 1
ATOM 639 N N . SER A 1 82 ? -4.771 -5.358 12.035 1.00 66.06 82 SER A N 1
ATOM 640 C CA . SER A 1 82 ? -5.389 -6.186 13.081 1.00 66.06 82 SER A CA 1
ATOM 641 C C . SER A 1 82 ? -4.392 -6.718 14.116 1.00 66.06 82 SER A C 1
ATOM 643 O O . SER A 1 82 ? -4.731 -6.819 15.299 1.00 66.06 82 SER A O 1
ATOM 645 N N . ASP A 1 83 ? -3.149 -6.993 13.710 1.00 63.75 83 ASP A N 1
ATOM 646 C CA . ASP A 1 83 ? -2.106 -7.536 14.591 1.00 63.75 83 ASP A CA 1
ATOM 647 C C . ASP A 1 83 ? -1.360 -6.440 15.374 1.00 63.75 83 ASP A C 1
ATOM 649 O O . ASP A 1 83 ? -1.126 -6.572 16.584 1.00 63.75 83 ASP A O 1
ATOM 653 N N . ASP A 1 84 ? -1.028 -5.318 14.721 1.00 62.56 84 ASP A N 1
ATOM 654 C CA . ASP A 1 84 ? -0.338 -4.169 15.327 1.00 62.56 84 ASP A CA 1
ATOM 655 C C . ASP A 1 84 ? -1.346 -3.259 16.077 1.00 62.56 84 ASP A C 1
ATOM 657 O O . ASP A 1 84 ? -1.515 -2.075 15.783 1.00 62.56 84 ASP A O 1
ATOM 661 N N 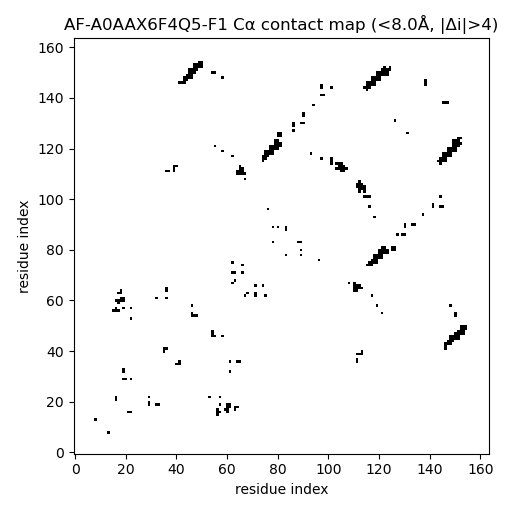. ARG A 1 85 ? -2.017 -3.821 17.097 1.00 54.03 85 ARG A N 1
ATOM 662 C CA . ARG A 1 85 ? -3.178 -3.268 17.845 1.00 54.03 85 ARG A CA 1
ATOM 663 C C . ARG A 1 85 ? -3.009 -1.887 18.509 1.00 54.03 85 ARG A C 1
ATOM 665 O O . ARG A 1 85 ? -3.949 -1.366 19.107 1.00 54.03 85 ARG A O 1
ATOM 672 N N . GLY A 1 86 ? -1.830 -1.274 18.461 1.00 63.56 86 GLY A N 1
ATOM 673 C CA . GLY A 1 86 ? -1.585 0.034 19.063 1.00 63.56 86 GLY A CA 1
ATOM 674 C C . GLY A 1 86 ? -1.693 1.165 18.045 1.00 63.56 86 GLY A C 1
ATOM 675 O O . GLY A 1 86 ? -0.789 1.328 17.229 1.00 63.56 86 GLY A O 1
ATOM 676 N N . ILE A 1 87 ? -2.698 2.040 18.177 1.00 67.50 87 ILE A N 1
ATOM 677 C CA . ILE A 1 87 ? -2.796 3.305 17.415 1.00 67.50 87 ILE A CA 1
ATOM 678 C C . ILE A 1 87 ? -1.467 4.081 17.389 1.00 67.50 87 ILE A C 1
ATOM 680 O O . ILE A 1 87 ? -1.051 4.610 16.358 1.00 67.50 87 ILE A O 1
ATOM 684 N N . ASN A 1 88 ? -0.758 4.099 18.521 1.00 71.44 88 ASN A N 1
ATOM 685 C CA . ASN A 1 88 ? 0.525 4.781 18.659 1.00 71.44 88 ASN A CA 1
ATOM 686 C C . ASN A 1 88 ? 1.656 4.078 17.900 1.00 71.44 88 ASN A C 1
ATOM 688 O O . ASN A 1 88 ? 2.547 4.753 17.388 1.00 71.44 88 ASN A O 1
ATOM 692 N N . VAL A 1 89 ? 1.617 2.748 17.793 1.00 71.75 89 VAL A N 1
ATOM 693 C CA . VAL A 1 89 ? 2.617 1.958 17.063 1.00 71.75 89 VAL A CA 1
ATOM 694 C C . VAL A 1 89 ? 2.473 2.203 15.566 1.00 71.75 89 VAL A C 1
ATOM 696 O O . VAL A 1 89 ? 3.451 2.572 14.919 1.00 71.75 89 VAL A O 1
ATOM 699 N N . VAL A 1 90 ? 1.249 2.103 15.041 1.00 74.31 90 VAL A N 1
ATOM 700 C CA . VAL A 1 90 ? 0.941 2.366 13.627 1.00 74.31 90 VAL A CA 1
ATOM 701 C C . VAL A 1 90 ? 1.327 3.799 13.259 1.00 74.31 90 VAL A C 1
ATOM 703 O O . VAL A 1 90 ? 2.084 4.019 12.314 1.00 74.31 90 VAL A O 1
ATOM 706 N N . ARG A 1 91 ? 0.903 4.782 14.064 1.00 77.56 91 ARG A N 1
ATOM 707 C CA . ARG A 1 91 ? 1.224 6.197 13.838 1.00 77.56 91 ARG A CA 1
ATOM 708 C C . ARG A 1 91 ? 2.730 6.464 13.824 1.00 77.56 91 ARG A C 1
ATOM 710 O O . ARG A 1 91 ? 3.198 7.203 12.961 1.00 77.56 91 ARG A O 1
ATOM 717 N N . THR A 1 92 ? 3.474 5.903 14.775 1.00 84.88 92 THR A N 1
ATOM 718 C CA . THR A 1 92 ? 4.916 6.161 14.905 1.00 84.88 92 THR A CA 1
ATOM 719 C C . THR A 1 92 ? 5.692 5.467 13.790 1.00 84.88 92 THR A C 1
ATOM 721 O O . THR A 1 92 ? 6.412 6.145 13.064 1.00 84.88 92 THR A O 1
ATOM 724 N N . LYS A 1 93 ? 5.449 4.168 13.545 1.00 85.81 93 LYS A N 1
ATOM 725 C CA . LYS A 1 93 ? 6.094 3.417 12.451 1.00 85.81 93 LYS A CA 1
ATOM 726 C C . LYS A 1 93 ? 5.872 4.083 11.093 1.00 85.81 93 LYS A C 1
ATOM 728 O O . LYS A 1 93 ? 6.816 4.243 10.324 1.00 85.81 93 LYS A O 1
ATOM 733 N N . ILE A 1 94 ? 4.637 4.497 10.802 1.00 86.25 94 ILE A N 1
ATOM 734 C CA . ILE A 1 94 ? 4.298 5.142 9.527 1.00 86.25 94 ILE A CA 1
ATOM 735 C C . ILE A 1 94 ? 4.964 6.506 9.413 1.00 86.25 94 ILE A C 1
ATOM 737 O O . ILE A 1 94 ? 5.479 6.833 8.348 1.00 86.25 94 ILE A O 1
ATOM 741 N N . LYS A 1 95 ? 4.982 7.299 10.489 1.00 85.81 95 LYS A N 1
ATOM 742 C CA . LYS A 1 95 ? 5.625 8.615 10.483 1.00 85.81 95 LYS A CA 1
ATOM 743 C C . LYS A 1 95 ? 7.135 8.498 10.283 1.00 85.81 95 LYS A C 1
ATOM 745 O O . LYS A 1 95 ? 7.684 9.215 9.447 1.00 85.81 95 LYS A O 1
ATOM 750 N N . ASP A 1 96 ? 7.779 7.584 10.999 1.00 88.81 96 ASP A N 1
ATOM 751 C CA . ASP A 1 96 ? 9.220 7.357 10.903 1.00 88.81 96 ASP A CA 1
ATOM 752 C C . ASP A 1 96 ? 9.581 6.852 9.507 1.00 88.81 96 ASP A C 1
ATOM 754 O O . ASP A 1 96 ? 10.444 7.425 8.841 1.00 88.81 96 ASP A O 1
ATOM 758 N N . PHE A 1 97 ? 8.846 5.856 9.001 1.00 89.62 97 PHE A N 1
ATOM 759 C CA . PHE A 1 97 ? 9.063 5.339 7.656 1.00 89.62 97 PHE A CA 1
ATOM 760 C C . PHE A 1 97 ? 8.805 6.400 6.590 1.00 89.62 97 PHE A C 1
ATOM 762 O O . PHE A 1 97 ? 9.616 6.528 5.679 1.00 89.62 97 PHE A O 1
ATOM 769 N N . ALA A 1 98 ? 7.737 7.198 6.695 1.00 85.88 98 ALA A N 1
ATOM 770 C CA . ALA A 1 98 ? 7.423 8.267 5.746 1.00 85.88 98 ALA A CA 1
ATOM 771 C C . ALA A 1 98 ? 8.478 9.389 5.748 1.00 85.88 98 ALA A C 1
ATOM 773 O O . ALA A 1 98 ? 8.764 9.935 4.678 1.00 85.88 98 ALA A O 1
ATOM 774 N N . GLY A 1 99 ? 9.108 9.668 6.893 1.00 81.69 99 GLY A N 1
ATOM 775 C CA . GLY A 1 99 ? 10.141 10.696 7.049 1.00 81.69 99 GLY A CA 1
ATOM 776 C C . GLY A 1 99 ? 11.511 10.346 6.452 1.00 81.69 99 GLY A C 1
ATOM 777 O O . GLY A 1 99 ? 12.268 11.251 6.106 1.00 81.69 99 GLY A O 1
ATOM 778 N N . VAL A 1 100 ? 11.838 9.059 6.279 1.00 85.81 100 VAL A N 1
ATOM 779 C CA . VAL A 1 100 ? 13.131 8.632 5.705 1.00 85.81 100 VAL A CA 1
ATOM 780 C C . VAL A 1 100 ? 13.265 9.087 4.248 1.00 85.81 100 VAL A C 1
ATOM 782 O O . VAL A 1 100 ? 12.421 8.777 3.410 1.00 85.81 100 VAL A O 1
ATOM 785 N N . GLN A 1 101 ? 14.335 9.797 3.902 1.00 76.62 101 GLN A N 1
ATOM 786 C CA . GLN A 1 101 ? 14.554 10.209 2.515 1.00 76.62 101 GLN A CA 1
ATOM 787 C C . GLN A 1 101 ? 14.958 9.032 1.626 1.00 76.62 101 GLN A C 1
ATOM 789 O O . GLN A 1 101 ? 15.657 8.106 2.033 1.00 76.62 101 GLN A O 1
ATOM 794 N N . VAL A 1 102 ? 14.510 9.090 0.379 1.00 80.69 102 VAL A N 1
ATOM 795 C CA . VAL A 1 102 ? 14.808 8.092 -0.639 1.00 80.69 102 VAL A CA 1
ATOM 796 C C . VAL A 1 102 ? 16.056 8.530 -1.406 1.00 80.69 102 VAL A C 1
ATOM 798 O O . VAL A 1 102 ? 16.022 9.549 -2.086 1.00 80.69 102 VAL A O 1
ATOM 801 N N . ALA A 1 103 ? 17.144 7.759 -1.316 1.00 67.88 103 ALA A N 1
ATOM 802 C CA . ALA A 1 103 ? 18.425 8.110 -1.943 1.00 67.88 103 ALA A CA 1
ATOM 803 C C . ALA A 1 103 ? 18.513 7.756 -3.442 1.00 67.88 103 ALA A C 1
ATOM 805 O O . ALA A 1 103 ? 19.203 8.428 -4.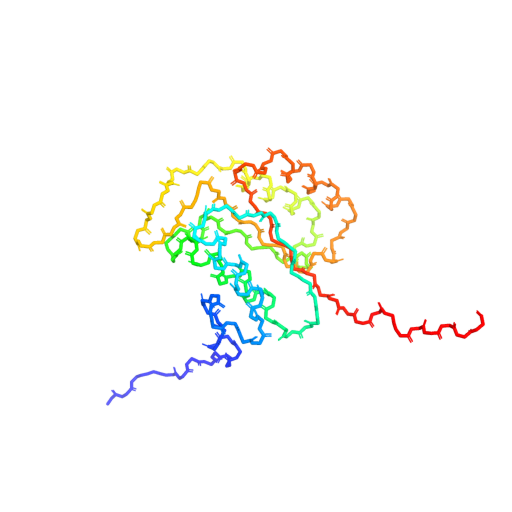200 1.00 67.88 103 ALA A O 1
ATOM 806 N N . ILE A 1 104 ? 17.823 6.698 -3.878 1.00 72.25 104 ILE A N 1
ATOM 807 C CA . ILE A 1 104 ? 17.876 6.203 -5.263 1.00 72.25 104 ILE A CA 1
ATOM 808 C C . ILE A 1 104 ? 16.626 6.690 -6.009 1.00 72.25 104 ILE A C 1
ATOM 810 O O . ILE A 1 104 ? 15.521 6.628 -5.479 1.00 72.25 104 ILE A O 1
ATOM 814 N N . SER A 1 105 ? 16.746 7.166 -7.241 1.00 71.19 105 SER A N 1
ATOM 815 C CA . SER A 1 105 ? 15.579 7.474 -8.078 1.00 71.19 105 SER A CA 1
ATOM 816 C C . SER A 1 105 ? 15.913 7.214 -9.543 1.00 71.19 105 SER A C 1
ATOM 818 O O . SER A 1 105 ? 17.033 7.494 -9.964 1.00 71.19 105 SER A O 1
ATOM 820 N N . GLY A 1 106 ? 14.976 6.634 -10.295 1.00 73.50 106 GLY A N 1
ATOM 821 C CA . GLY A 1 106 ? 15.177 6.234 -11.692 1.00 73.50 106 GLY A CA 1
ATOM 822 C C . GLY A 1 106 ? 15.147 4.717 -11.892 1.00 73.50 106 GLY A C 1
ATOM 823 O O . GLY A 1 106 ? 14.704 3.977 -11.021 1.00 73.50 106 GLY A O 1
ATOM 824 N N . ALA A 1 107 ? 15.582 4.236 -13.055 1.00 75.19 107 ALA A N 1
ATOM 825 C CA . ALA A 1 107 ? 15.630 2.800 -13.320 1.00 75.19 107 ALA A CA 1
ATOM 826 C C . ALA A 1 107 ? 16.806 2.154 -12.572 1.00 75.19 107 ALA A C 1
ATOM 828 O O . ALA A 1 107 ? 17.955 2.551 -12.769 1.00 75.19 107 ALA A O 1
ATOM 829 N N . HIS A 1 108 ? 16.535 1.143 -11.744 1.00 76.69 108 HIS A N 1
ATOM 830 C CA . HIS A 1 108 ? 17.567 0.362 -11.054 1.00 76.69 108 HIS A CA 1
ATOM 831 C C . HIS A 1 108 ? 17.391 -1.117 -11.388 1.00 76.69 108 HIS A C 1
ATOM 833 O O . HIS A 1 108 ? 16.311 -1.672 -11.207 1.00 76.69 108 HIS A O 1
ATOM 839 N N . GLN A 1 109 ? 18.437 -1.748 -11.930 1.00 77.81 109 GLN A N 1
ATOM 840 C CA . GLN A 1 109 ? 18.436 -3.161 -12.349 1.00 77.81 109 GLN A CA 1
ATOM 841 C C . GLN A 1 109 ? 17.216 -3.590 -13.196 1.00 77.81 109 GLN A C 1
ATOM 843 O O . GLN A 1 109 ? 16.690 -4.689 -13.040 1.00 77.81 109 GLN A O 1
ATOM 848 N N . GLY A 1 110 ? 16.750 -2.720 -14.099 1.00 80.56 110 GLY A N 1
ATOM 849 C CA . GLY A 1 110 ? 15.618 -3.016 -14.986 1.00 80.56 110 GLY A CA 1
ATOM 850 C C . GLY A 1 110 ? 14.230 -2.829 -14.363 1.00 80.56 110 GLY A C 1
ATOM 851 O O . GLY A 1 110 ? 13.242 -3.124 -15.030 1.00 80.56 110 GLY A O 1
ATOM 852 N N . TYR A 1 111 ? 14.138 -2.308 -13.135 1.00 83.56 111 TYR A N 1
ATOM 853 C CA . TYR A 1 111 ? 12.873 -1.934 -12.499 1.00 83.56 111 TYR A CA 1
ATOM 854 C C . TYR A 1 111 ? 12.683 -0.408 -12.501 1.00 83.56 111 TYR A C 1
ATOM 856 O O . TYR A 1 111 ? 13.647 0.328 -12.257 1.00 83.56 111 TYR A O 1
ATOM 864 N N . PRO A 1 112 ? 11.463 0.095 -12.764 1.00 80.75 112 PRO A N 1
ATOM 865 C CA . PRO A 1 112 ? 11.146 1.512 -12.647 1.00 80.75 112 PRO A CA 1
ATOM 866 C C . PRO A 1 112 ? 11.085 1.897 -11.168 1.00 80.75 112 PRO A C 1
ATOM 868 O O . PRO A 1 112 ? 10.064 1.668 -10.536 1.00 80.75 112 PRO A O 1
ATOM 871 N N . CYS A 1 113 ? 12.142 2.492 -10.606 1.00 83.81 113 CYS A N 1
ATOM 872 C CA . CYS A 1 113 ? 12.182 2.873 -9.190 1.00 83.81 113 CYS A CA 1
ATOM 873 C C . CYS A 1 113 ? 11.855 4.366 -9.003 1.00 83.81 113 CYS A C 1
ATOM 875 O O . CYS A 1 113 ? 12.759 5.213 -8.965 1.00 83.81 113 CYS A O 1
ATOM 877 N N . PRO A 1 114 ? 10.566 4.729 -8.868 1.00 85.56 114 PRO A N 1
ATOM 878 C CA . PRO A 1 114 ? 10.168 6.113 -8.679 1.00 85.56 114 PRO A CA 1
ATOM 879 C C . PRO A 1 114 ? 10.679 6.689 -7.349 1.00 85.56 114 PRO A C 1
ATOM 881 O O . PRO A 1 114 ? 10.992 5.949 -6.407 1.00 85.56 114 PRO A O 1
ATOM 884 N N . PRO A 1 115 ? 10.721 8.027 -7.220 1.00 86.94 115 PRO A N 1
ATOM 885 C CA . PRO A 1 115 ? 11.185 8.722 -6.019 1.00 86.94 115 PRO A CA 1
ATOM 886 C C . PRO A 1 115 ? 10.138 8.723 -4.886 1.00 86.94 115 PRO A C 1
ATOM 888 O O . PRO A 1 115 ? 9.979 9.716 -4.181 1.00 86.94 115 PRO A O 1
ATOM 891 N N . PHE A 1 116 ? 9.405 7.623 -4.699 1.00 89.12 116 PHE A N 1
ATOM 892 C CA . PHE A 1 116 ? 8.480 7.444 -3.582 1.00 89.12 116 PHE A CA 1
ATOM 893 C C . PHE A 1 116 ? 8.619 6.059 -2.939 1.00 89.12 116 PHE A C 1
ATOM 895 O O . PHE A 1 116 ? 9.235 5.144 -3.492 1.00 89.12 116 PHE A O 1
ATOM 902 N N . LYS A 1 117 ? 8.036 5.926 -1.749 1.00 91.75 117 LYS A N 1
ATOM 903 C CA . LYS A 1 117 ? 7.868 4.677 -0.993 1.00 91.75 117 LYS A CA 1
ATOM 904 C C . LYS A 1 117 ? 6.404 4.263 -0.990 1.00 91.75 117 LYS A C 1
ATOM 906 O O . LYS A 1 117 ? 5.534 5.100 -1.229 1.00 91.75 117 LYS A O 1
ATOM 911 N N . ILE A 1 118 ? 6.133 3.005 -0.679 1.00 92.56 118 ILE A N 1
ATOM 912 C CA . ILE A 1 118 ? 4.783 2.469 -0.537 1.00 92.56 118 ILE A CA 1
ATOM 913 C C . ILE A 1 118 ? 4.587 1.981 0.897 1.00 92.56 118 ILE A C 1
ATOM 915 O O . ILE A 1 118 ? 5.439 1.291 1.453 1.00 92.56 118 ILE A O 1
ATOM 919 N N . ILE A 1 119 ? 3.457 2.343 1.491 1.00 91.88 119 ILE A N 1
ATOM 920 C CA . ILE A 1 119 ? 2.975 1.756 2.740 1.00 91.88 119 ILE A CA 1
ATOM 921 C C . ILE A 1 119 ? 1.713 0.973 2.403 1.00 91.88 119 ILE A C 1
ATOM 923 O O . ILE A 1 119 ? 0.769 1.546 1.860 1.00 91.88 119 ILE A O 1
ATOM 927 N N . ILE A 1 120 ? 1.718 -0.321 2.701 1.00 91.62 120 ILE A N 1
ATOM 928 C CA . ILE A 1 120 ? 0.589 -1.227 2.519 1.00 91.62 120 ILE A CA 1
ATOM 929 C C . ILE A 1 120 ? -0.032 -1.457 3.892 1.00 91.62 120 ILE A C 1
ATOM 931 O O . ILE A 1 120 ? 0.640 -1.928 4.808 1.00 91.62 120 ILE A O 1
ATOM 935 N N . LEU A 1 121 ? -1.300 -1.085 4.025 1.00 88.94 121 LEU A N 1
ATOM 936 C CA . LEU A 1 121 ? -2.099 -1.285 5.225 1.00 88.94 121 LEU A CA 1
ATOM 937 C C . LEU A 1 121 ? -3.117 -2.381 4.934 1.00 88.94 121 LEU A C 1
ATOM 939 O O . LEU A 1 121 ? -4.065 -2.160 4.174 1.00 88.94 121 LEU A O 1
ATOM 943 N N . ASP A 1 122 ? -2.864 -3.558 5.499 1.00 86.75 122 ASP A N 1
ATOM 944 C CA . ASP A 1 122 ? -3.773 -4.697 5.436 1.00 86.75 122 ASP A CA 1
ATOM 945 C C . ASP A 1 122 ? -4.861 -4.572 6.514 1.00 86.75 122 ASP A C 1
ATOM 947 O O . ASP A 1 122 ? -4.606 -4.020 7.587 1.00 86.75 122 ASP A O 1
ATOM 951 N N . GLU A 1 123 ? -6.069 -5.042 6.201 1.00 82.19 123 GLU A N 1
ATOM 952 C CA . GLU A 1 123 ? -7.260 -4.987 7.064 1.00 82.19 123 GLU A CA 1
ATOM 953 C C . GLU A 1 123 ? -7.540 -3.581 7.623 1.00 82.19 123 GLU A C 1
ATOM 955 O O . GLU A 1 123 ? -7.831 -3.387 8.808 1.00 82.19 123 GLU A O 1
ATOM 960 N N . ALA A 1 124 ? -7.442 -2.562 6.763 1.00 83.00 124 ALA A N 1
ATOM 961 C CA . ALA A 1 124 ? -7.580 -1.162 7.167 1.00 83.00 124 ALA A CA 1
ATOM 962 C C . ALA A 1 124 ? -8.975 -0.819 7.736 1.00 83.00 124 ALA A C 1
ATOM 964 O O . ALA A 1 124 ? -9.127 0.189 8.428 1.00 83.00 124 ALA A O 1
ATOM 965 N N . ASP A 1 125 ? -9.978 -1.664 7.492 1.00 81.88 125 ASP A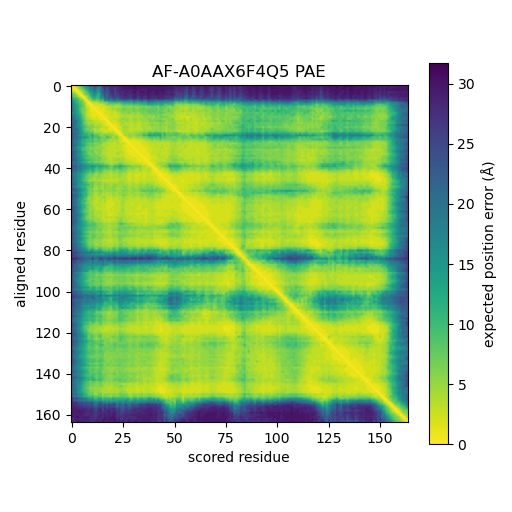 N 1
ATOM 966 C CA . ASP A 1 125 ? -11.314 -1.610 8.093 1.00 81.88 125 ASP A CA 1
ATOM 967 C C . ASP A 1 125 ? -11.298 -1.871 9.606 1.00 81.88 125 ASP A C 1
ATOM 969 O O . ASP A 1 125 ? -12.155 -1.359 10.324 1.00 81.88 125 ASP A O 1
ATOM 973 N N . SER A 1 126 ? -10.285 -2.578 10.110 1.00 79.44 126 SER A N 1
ATOM 974 C CA . SER A 1 126 ? -10.100 -2.836 11.544 1.00 79.44 126 SER A CA 1
ATOM 975 C C . SER A 1 126 ? -9.459 -1.659 12.300 1.00 79.44 126 SER A C 1
ATOM 977 O O . SER A 1 126 ? -9.275 -1.725 13.518 1.00 79.44 126 SER A O 1
ATOM 979 N N . MET A 1 127 ? -9.100 -0.567 11.614 1.00 79.50 127 MET A N 1
ATOM 980 C CA . MET A 1 127 ? -8.482 0.605 12.239 1.00 79.50 127 MET A CA 1
ATOM 981 C C . MET A 1 127 ? -9.497 1.482 12.976 1.00 79.50 127 MET A C 1
ATOM 983 O O . MET A 1 127 ? -10.560 1.803 12.449 1.00 79.50 127 MET A O 1
ATOM 987 N N . THR A 1 128 ? -9.112 1.985 14.152 1.00 81.19 128 THR A N 1
ATOM 988 C CA . THR A 1 128 ? -9.911 2.977 14.884 1.00 81.19 128 THR A CA 1
ATOM 989 C C . THR A 1 128 ? -9.997 4.308 14.131 1.00 81.19 128 THR A C 1
ATOM 991 O O . THR A 1 128 ? -9.073 4.695 13.410 1.00 81.19 128 THR A O 1
ATOM 994 N N . GLU A 1 129 ? -11.081 5.054 14.346 1.00 82.38 129 GLU A N 1
ATOM 995 C CA . GLU A 1 129 ? -11.299 6.369 13.727 1.00 82.38 129 GLU A CA 1
ATOM 996 C C . GLU A 1 129 ? -10.159 7.357 14.040 1.00 82.38 129 GLU A C 1
ATOM 998 O O . GLU A 1 129 ? -9.665 8.061 13.158 1.00 82.38 129 GLU A O 1
ATOM 1003 N N . ASP A 1 130 ? -9.652 7.344 15.276 1.00 82.31 130 ASP A N 1
ATOM 1004 C CA . ASP A 1 130 ? -8.498 8.150 15.682 1.00 82.31 130 ASP A CA 1
ATOM 1005 C C . ASP A 1 130 ? -7.239 7.822 14.864 1.00 82.31 130 ASP A C 1
ATOM 1007 O O . ASP A 1 130 ? -6.475 8.720 14.487 1.00 82.31 130 ASP A O 1
ATOM 1011 N N . ALA A 1 131 ? -7.013 6.537 14.566 1.00 79.94 131 ALA A N 1
ATOM 1012 C CA . ALA A 1 131 ? -5.876 6.102 13.767 1.00 79.94 131 ALA A CA 1
ATOM 1013 C C . ALA A 1 131 ? -6.034 6.568 12.315 1.00 79.94 131 ALA A C 1
ATOM 1015 O O . ALA A 1 131 ? -5.092 7.129 11.753 1.00 79.94 131 ALA A O 1
ATOM 1016 N N . GLN A 1 132 ? -7.230 6.426 11.735 1.00 83.12 132 GLN A N 1
ATOM 1017 C CA . GLN A 1 132 ? -7.539 6.916 10.387 1.00 83.12 132 GLN A CA 1
ATOM 1018 C C . GLN A 1 132 ? -7.348 8.440 10.279 1.00 83.12 132 GLN A C 1
ATOM 1020 O O . GLN A 1 132 ? -6.693 8.927 9.352 1.00 83.12 132 GLN A O 1
ATOM 1025 N N . ASN A 1 133 ? -7.820 9.201 11.270 1.00 83.88 133 ASN A N 1
ATOM 1026 C CA . ASN A 1 133 ? -7.638 10.653 11.340 1.00 83.88 133 ASN A CA 1
ATOM 1027 C C . ASN A 1 133 ? -6.154 11.055 11.433 1.00 83.88 133 ASN A C 1
ATOM 1029 O O . ASN A 1 133 ? -5.717 12.015 10.785 1.00 83.88 133 ASN A O 1
ATOM 1033 N N . ALA A 1 134 ? -5.348 10.313 12.199 1.00 81.44 134 ALA A N 1
ATOM 1034 C CA . ALA A 1 134 ? -3.903 10.526 12.273 1.00 81.44 134 ALA A CA 1
ATOM 1035 C C . ALA A 1 134 ? -3.189 10.183 10.950 1.00 81.44 134 ALA A C 1
ATOM 1037 O O . ALA A 1 134 ? -2.260 10.894 10.538 1.00 81.44 134 ALA A O 1
ATOM 1038 N N . LEU A 1 135 ? -3.633 9.126 10.263 1.00 84.88 135 LEU A N 1
ATOM 1039 C CA . LEU A 1 135 ? -3.114 8.752 8.950 1.00 84.88 135 LEU A CA 1
ATOM 1040 C C . LEU A 1 135 ? -3.412 9.813 7.904 1.00 84.88 135 LEU A C 1
ATOM 1042 O O . LEU A 1 135 ? -2.494 10.193 7.183 1.00 84.88 135 LEU A O 1
ATOM 1046 N N . ARG A 1 136 ? -4.634 10.353 7.867 1.00 87.38 136 ARG A N 1
ATOM 1047 C CA . ARG A 1 136 ? -5.042 11.372 6.891 1.00 87.38 136 ARG A CA 1
ATOM 1048 C C . ARG A 1 136 ? -4.052 12.537 6.812 1.00 87.38 136 ARG A C 1
ATOM 1050 O O . ARG A 1 136 ? -3.565 12.868 5.735 1.00 87.38 136 ARG A O 1
ATOM 1057 N N . ARG A 1 137 ? -3.660 13.094 7.964 1.00 85.75 137 ARG A N 1
ATOM 1058 C CA . ARG A 1 137 ? -2.658 14.179 8.030 1.00 85.75 137 ARG A CA 1
ATOM 1059 C C . ARG A 1 137 ? -1.290 13.738 7.509 1.00 85.75 137 ARG A C 1
ATOM 1061 O O . ARG A 1 137 ? -0.601 14.493 6.822 1.00 85.75 137 ARG A O 1
ATOM 1068 N N . THR A 1 138 ? -0.883 12.516 7.849 1.00 87.38 138 THR A N 1
ATOM 1069 C CA . THR A 1 138 ? 0.399 11.943 7.415 1.00 87.38 138 THR A CA 1
ATOM 1070 C C . THR A 1 138 ? 0.432 11.739 5.903 1.00 87.38 138 THR A C 1
ATOM 1072 O O . THR A 1 138 ? 1.434 12.090 5.275 1.00 87.38 138 THR A O 1
ATOM 1075 N N . MET A 1 139 ? -0.667 11.236 5.332 1.00 89.25 139 MET A N 1
ATOM 1076 C CA . MET A 1 139 ? -0.861 11.046 3.895 1.00 89.25 139 MET A CA 1
ATOM 1077 C C . MET A 1 139 ? -0.765 12.369 3.145 1.00 89.25 139 MET A C 1
ATOM 1079 O O . MET A 1 139 ? -0.009 12.466 2.185 1.00 89.25 139 MET A O 1
ATOM 1083 N N . GLU A 1 140 ? -1.459 13.406 3.615 1.00 87.94 140 GLU A N 1
ATOM 1084 C CA . GLU A 1 140 ? -1.428 14.732 2.989 1.00 87.94 140 GLU A CA 1
ATOM 1085 C C . GLU A 1 140 ? -0.009 15.328 3.013 1.00 87.94 140 GLU A C 1
ATOM 1087 O O . GLU A 1 140 ? 0.516 15.733 1.971 1.00 87.94 140 GLU A O 1
ATOM 1092 N N . THR A 1 141 ? 0.654 15.287 4.175 1.00 88.94 141 THR A N 1
ATOM 1093 C CA . THR A 1 141 ? 1.992 15.877 4.378 1.00 88.94 141 THR A CA 1
ATOM 1094 C C . THR A 1 141 ? 3.080 15.175 3.555 1.00 88.94 141 THR A C 1
ATOM 1096 O O . THR A 1 141 ? 3.964 15.834 3.008 1.00 88.94 141 THR A O 1
ATOM 1099 N N . HIS A 1 142 ? 3.021 13.842 3.442 1.00 88.00 142 HIS A N 1
ATOM 1100 C CA . HIS A 1 142 ? 4.061 13.030 2.794 1.00 88.00 142 HIS A CA 1
ATOM 1101 C C . HIS A 1 142 ? 3.655 12.488 1.416 1.00 88.00 142 HIS A C 1
ATOM 1103 O O . HIS A 1 142 ? 4.386 11.673 0.853 1.00 88.00 142 HIS A O 1
ATOM 1109 N N . SER A 1 143 ? 2.545 12.954 0.837 1.00 87.00 143 SER A N 1
ATOM 1110 C CA . SER A 1 143 ? 1.996 12.498 -0.456 1.00 87.00 143 SER A CA 1
ATOM 1111 C C . SER A 1 143 ? 3.000 12.520 -1.618 1.00 87.00 143 SER A C 1
ATOM 1113 O O . SER A 1 143 ? 2.938 11.685 -2.522 1.00 87.00 143 SER A O 1
ATOM 1115 N N . LYS A 1 144 ? 3.968 13.446 -1.585 1.00 85.75 144 LYS A N 1
ATOM 1116 C CA . LYS A 1 144 ? 5.037 13.550 -2.593 1.00 85.75 144 LYS A CA 1
ATOM 1117 C C . LYS A 1 144 ? 6.046 12.400 -2.529 1.00 85.75 144 LYS A C 1
ATOM 1119 O O . LYS A 1 144 ? 6.577 12.013 -3.563 1.00 85.75 144 LYS A O 1
ATOM 1124 N N . VAL A 1 145 ? 6.313 11.873 -1.333 1.00 88.69 145 VAL A N 1
ATOM 1125 C CA . VAL A 1 145 ? 7.397 10.905 -1.069 1.00 88.69 145 VAL A CA 1
ATOM 1126 C C . VAL A 1 145 ? 6.892 9.521 -0.672 1.00 88.69 145 VAL A C 1
ATOM 1128 O O . VAL A 1 145 ? 7.651 8.556 -0.713 1.00 88.69 145 VAL A O 1
ATOM 1131 N N . THR A 1 146 ? 5.627 9.400 -0.277 1.00 90.75 146 THR A N 1
ATOM 1132 C CA . THR A 1 146 ? 5.031 8.153 0.210 1.00 90.75 146 THR A CA 1
ATOM 1133 C C . THR A 1 146 ? 3.647 7.977 -0.394 1.00 90.75 146 THR A C 1
ATOM 1135 O O . THR A 1 146 ? 2.837 8.902 -0.386 1.00 90.75 146 THR A O 1
ATOM 1138 N N . ARG A 1 147 ? 3.363 6.780 -0.904 1.00 92.56 147 ARG A N 1
ATOM 1139 C CA . ARG A 1 147 ? 2.060 6.368 -1.422 1.00 92.56 147 ARG A CA 1
ATOM 1140 C C . ARG A 1 147 ? 1.470 5.301 -0.503 1.00 92.56 147 ARG A C 1
ATOM 1142 O O . ARG A 1 147 ? 2.177 4.409 -0.055 1.00 92.56 147 ARG A O 1
ATOM 1149 N N . PHE A 1 148 ? 0.182 5.417 -0.207 1.00 91.81 148 PHE A N 1
ATOM 1150 C CA . PHE A 1 148 ? -0.535 4.503 0.670 1.00 91.81 148 PHE A CA 1
ATOM 1151 C C . PHE A 1 148 ? -1.424 3.584 -0.154 1.00 91.81 148 PHE A C 1
ATOM 1153 O O . PHE A 1 148 ? -2.192 4.066 -0.993 1.00 91.81 148 PHE A O 1
ATOM 1160 N N . PHE A 1 149 ? -1.302 2.286 0.096 1.00 92.69 149 PHE A N 1
ATOM 1161 C CA . PHE A 1 149 ? -2.169 1.238 -0.418 1.00 92.69 149 PHE A CA 1
ATOM 1162 C C . PHE A 1 149 ? -2.970 0.674 0.745 1.00 92.69 149 PHE A C 1
ATOM 1164 O O . PHE A 1 149 ? -2.401 0.171 1.710 1.00 92.69 149 PHE A O 1
ATOM 1171 N N . PHE A 1 150 ? -4.286 0.766 0.645 1.00 90.38 150 PHE A N 1
ATOM 1172 C CA . PHE A 1 150 ? -5.200 0.228 1.640 1.00 90.38 150 PHE A CA 1
ATOM 1173 C C . PHE A 1 150 ? -5.851 -1.026 1.090 1.00 90.38 150 PHE A C 1
ATOM 1175 O O . PHE A 1 150 ? -6.344 -1.018 -0.041 1.00 90.38 150 PHE A O 1
ATOM 1182 N N . HIS A 1 151 ? -5.884 -2.078 1.890 1.00 87.69 151 HIS A N 1
ATOM 1183 C CA . HIS A 1 151 ? -6.699 -3.248 1.628 1.00 87.69 151 HIS A CA 1
ATOM 1184 C C . HIS A 1 151 ? -7.864 -3.268 2.620 1.00 87.69 151 HIS A C 1
ATOM 1186 O O . HIS A 1 151 ? -7.659 -3.197 3.828 1.00 87.69 151 HIS A O 1
ATOM 1192 N N . LEU A 1 152 ? -9.086 -3.322 2.088 1.00 83.69 152 LEU A N 1
ATOM 1193 C CA . LEU A 1 152 ? -10.315 -3.474 2.864 1.00 83.69 152 LEU A CA 1
ATOM 1194 C C . LEU A 1 152 ? -10.952 -4.819 2.535 1.00 83.69 152 LEU A C 1
ATOM 1196 O O . LEU A 1 152 ? -11.185 -5.137 1.355 1.00 83.69 152 LEU A O 1
ATOM 1200 N N . GLN A 1 153 ? -11.300 -5.582 3.566 1.00 78.75 153 GLN A N 1
ATOM 1201 C CA . GLN A 1 153 ? -12.104 -6.781 3.395 1.00 78.75 153 GLN A CA 1
ATOM 1202 C C . GLN A 1 153 ? -13.583 -6.424 3.531 1.00 78.75 153 GLN A C 1
ATOM 1204 O O . GLN A 1 153 ? -14.105 -6.241 4.623 1.00 78.75 153 GLN A O 1
ATOM 1209 N N . LEU A 1 154 ? -14.29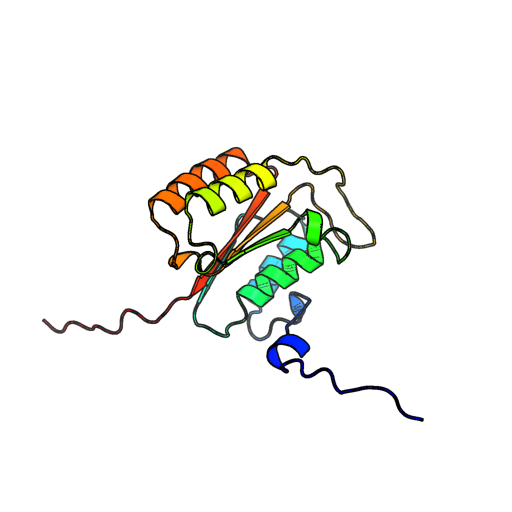2 -6.359 2.401 1.00 67.94 154 LEU A N 1
ATOM 1210 C CA . LEU A 1 154 ? -15.746 -6.252 2.454 1.00 67.94 154 LEU A CA 1
ATOM 1211 C C . LEU A 1 154 ? -16.313 -7.612 2.869 1.00 67.94 154 LEU A C 1
ATOM 1213 O O . LEU A 1 154 ? -16.460 -8.515 2.041 1.00 67.94 154 LEU A O 1
ATOM 1217 N N . TYR A 1 155 ? -16.631 -7.765 4.152 1.00 57.03 155 TYR A N 1
ATOM 1218 C CA . TYR A 1 155 ? -17.640 -8.732 4.562 1.00 57.03 155 TYR A CA 1
ATOM 1219 C C . TYR A 1 155 ? -18.994 -8.227 4.064 1.00 57.03 155 TYR A C 1
ATOM 1221 O O . TYR A 1 155 ? -19.299 -7.044 4.181 1.00 57.03 155 TYR A O 1
ATOM 1229 N N . GLN A 1 156 ? -19.813 -9.112 3.498 1.00 45.31 156 GLN A N 1
ATOM 1230 C CA . GLN A 1 156 ? -21.228 -8.830 3.260 1.00 45.31 156 GLN A CA 1
ATOM 1231 C C . GLN A 1 156 ? -21.942 -8.583 4.606 1.00 45.31 156 GLN A C 1
ATOM 1233 O O . GLN A 1 156 ? -22.565 -9.477 5.170 1.00 45.31 156 GLN A O 1
ATOM 1238 N N . GLN A 1 157 ? -21.841 -7.374 5.141 1.00 45.97 157 GLN A N 1
ATOM 1239 C CA . GLN A 1 157 ? -22.903 -6.717 5.895 1.00 45.97 157 GLN A CA 1
ATOM 1240 C C . GLN A 1 157 ? -23.375 -5.633 4.920 1.00 45.97 157 GLN A C 1
ATOM 1242 O O . GLN A 1 157 ? -22.656 -4.678 4.683 1.00 45.97 157 GLN A O 1
ATOM 1247 N N . ASP A 1 158 ? -24.377 -5.870 4.073 1.00 46.78 158 ASP A N 1
ATOM 1248 C CA . ASP A 1 158 ? -25.773 -5.920 4.481 1.00 46.78 158 ASP A CA 1
ATOM 1249 C C . ASP A 1 158 ? -26.632 -6.813 3.566 1.00 46.78 158 ASP A C 1
ATOM 1251 O O . ASP A 1 158 ? -26.954 -6.466 2.434 1.00 46.78 158 ASP A O 1
ATOM 1255 N N . TYR A 1 159 ? -27.081 -7.949 4.106 1.00 40.09 159 TYR A N 1
ATOM 1256 C CA . TYR A 1 159 ? -28.322 -8.627 3.696 1.00 40.09 159 TYR A CA 1
ATOM 1257 C C . TYR A 1 159 ? -29.366 -8.549 4.824 1.00 40.09 159 TYR A C 1
ATOM 1259 O O . TYR A 1 159 ? -30.188 -9.446 5.005 1.00 40.09 159 TYR A O 1
ATOM 1267 N N . ARG A 1 160 ? -29.370 -7.458 5.603 1.00 39.00 160 ARG A N 1
ATOM 1268 C CA . ARG A 1 160 ? -30.568 -7.064 6.353 1.00 39.00 160 ARG A CA 1
ATOM 1269 C C . ARG A 1 160 ? -31.406 -6.154 5.472 1.00 39.00 160 ARG A C 1
ATOM 1271 O O . ARG A 1 160 ? -31.439 -4.942 5.632 1.00 39.00 160 ARG A O 1
ATOM 1278 N N . ALA A 1 161 ? -32.122 -6.799 4.557 1.00 37.84 161 ALA A N 1
ATOM 1279 C CA . ALA A 1 161 ? -33.431 -6.325 4.161 1.00 37.84 161 ALA A CA 1
ATOM 1280 C C . ALA A 1 161 ? -34.298 -6.250 5.429 1.00 37.84 161 ALA A C 1
ATOM 1282 O O . ALA A 1 161 ? -34.881 -7.246 5.858 1.00 37.84 161 ALA A O 1
ATOM 1283 N N . THR A 1 162 ? -34.362 -5.085 6.066 1.00 36.38 162 THR A N 1
ATOM 1284 C CA . THR A 1 162 ? -35.532 -4.749 6.871 1.00 36.38 162 THR A CA 1
ATOM 1285 C C . THR A 1 162 ? -36.663 -4.482 5.894 1.00 36.38 162 THR A C 1
ATOM 1287 O O . THR A 1 162 ? -36.728 -3.451 5.233 1.00 36.38 162 THR A O 1
ATOM 1290 N N . SER A 1 163 ? -37.510 -5.499 5.766 1.00 37.06 163 SER A N 1
ATOM 1291 C CA . SER A 1 163 ? -38.937 -5.283 5.581 1.00 37.06 163 SER A CA 1
ATOM 1292 C C . SER A 1 163 ? -39.447 -4.417 6.740 1.00 37.06 163 SER A C 1
ATOM 1294 O O . SER A 1 163 ? -38.979 -4.607 7.867 1.00 37.06 163 SER A O 1
ATOM 1296 N N . PHE A 1 164 ? -40.422 -3.562 6.418 1.00 35.69 164 PHE A N 1
ATOM 1297 C CA . PHE A 1 164 ? -41.064 -2.489 7.195 1.00 35.69 164 PHE A CA 1
ATOM 1298 C C . PHE A 1 164 ? -40.405 -1.113 7.082 1.00 35.69 164 PHE A C 1
ATOM 1300 O O . PHE A 1 164 ? -39.325 -0.897 7.670 1.00 35.69 164 PHE A O 1
#

Nearest PDB structures (foldseek):
  8tw7-assembly1_2  TM=9.306E-01  e=1.047E-18  Saccharomyces cerevisiae
  8dr0-assembly1_D  TM=8.998E-01  e=7.609E-19  Saccharomyces cerevisiae
  8umv-assembly1_D  TM=9.355E-01  e=2.728E-18  Homo sapiens
  1sxj-assembly1_D  TM=9.271E-01  e=8.111E-19  Saccharomyces cerevisiae
  8ui9-assembly1_C  TM=9.025E-01  e=7.972E-15  Homo sapiens

InterPro domains:
  IPR000641 CbxX/CfxQ [PR00819] (44-59)
  IPR000641 CbxX/CfxQ [PR00819] (128-140)
  IPR003593 AAA+ ATPase domain [SM00382] (41-158)
  IPR003959 ATPase, AAA-type, core [PF00004] (45-144)
  IPR027417 P-loop containing nucleoside triphosphate hydrolase [G3DSA:3.40.50.300] (4-158)
  IPR027417 P-loop containing nucleoside triphosphate hydrolase [SSF52540] (8-150)
  IPR050238 DNA Replication and Repair Clamp Loader Complex [PTHR11669] (9-150)